Protein AF-A0A3D0I9X1-F1 (afdb_monomer_lite)

Radius of gyration: 16.02 Å; chains: 1; bounding box: 37×42×40 Å

Sequence (166 aa):
MQPKAFETLRIKIDPEQEVQFHSDRYELTVKPELVKLSKDSMLFLDFAFSGSADTATWGVQRVVVSERVHTNNWVQVVRRTEPPASLPDGFQSNWKKLKAPSFPYNGLIESQNGQTRINAAVQPPGSGADARVRYALEVTMEGVQTQATMSRKLELLKHSFTALGE

Secondary structure (DSSP, 8-state):
---THHHH-EEEEETTTEEEEE-SSEEEEE-TTTS---TT-EEE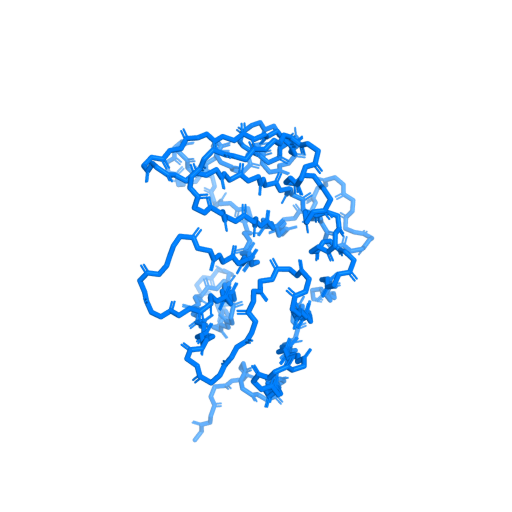EEEEEES-TTT-EEEEEEEEEESSTT-S-EEEEEEEEPPPTTS-HHHHHHHHHHHTT-TTTEEEEEEETTEEEEEEEE--TT--TT-SEEEEEEEEEES---HHHHHHHHHHHHHTEEEPP-

pLDDT: mean 92.94, std 7.28, range [58.0, 98.69]

Structure (mmCIF, N/CA/C/O backbone):
data_AF-A0A3D0I9X1-F1
#
_entry.id   AF-A0A3D0I9X1-F1
#
loop_
_atom_site.group_PDB
_atom_site.id
_atom_site.type_symbol
_atom_site.label_atom_id
_atom_site.label_alt_id
_atom_site.label_comp_id
_atom_site.label_asym_id
_atom_site.label_entity_id
_atom_site.label_seq_id
_atom_site.pdbx_PDB_ins_code
_atom_site.Cartn_x
_atom_site.Cartn_y
_atom_site.Cartn_z
_atom_site.occupancy
_atom_site.B_iso_or_equiv
_atom_site.auth_seq_id
_atom_site.auth_comp_id
_atom_site.auth_asym_id
_atom_site.auth_atom_id
_atom_site.pdbx_PDB_model_num
ATOM 1 N N . MET A 1 1 ? -2.301 -27.414 -13.838 1.00 62.47 1 MET A N 1
ATOM 2 C CA . MET A 1 1 ? -1.138 -26.503 -13.778 1.00 62.47 1 MET A CA 1
ATOM 3 C C . MET A 1 1 ? -1.595 -25.241 -13.062 1.00 62.47 1 MET A C 1
ATOM 5 O O . MET A 1 1 ? -2.609 -24.693 -13.476 1.00 62.47 1 MET A O 1
ATOM 9 N N . GLN A 1 2 ? -0.943 -24.843 -11.970 1.00 78.25 2 GLN A N 1
ATOM 10 C CA . GLN A 1 2 ? -1.283 -23.629 -11.217 1.00 78.25 2 GLN A CA 1
ATOM 11 C C . GLN A 1 2 ? -0.282 -22.517 -11.576 1.00 78.25 2 GLN A C 1
ATOM 13 O O . GLN A 1 2 ? 0.893 -22.828 -11.762 1.00 78.25 2 GLN A O 1
ATOM 18 N N . PRO A 1 3 ? -0.702 -21.244 -11.704 1.00 82.44 3 PRO A N 1
ATOM 19 C CA . PRO A 1 3 ? 0.235 -20.146 -11.924 1.00 82.44 3 PRO A CA 1
ATOM 20 C C . PRO A 1 3 ? 1.275 -20.030 -10.801 1.00 82.44 3 PRO A C 1
ATOM 22 O O . PRO A 1 3 ? 0.912 -20.071 -9.625 1.00 82.44 3 PRO A O 1
ATOM 25 N N . LYS A 1 4 ? 2.541 -19.795 -11.172 1.00 84.88 4 LYS A N 1
ATOM 26 C CA . LYS A 1 4 ? 3.694 -19.697 -10.254 1.00 84.88 4 LYS A CA 1
ATOM 27 C C . LYS A 1 4 ? 3.470 -18.739 -9.075 1.00 84.88 4 LYS A C 1
ATOM 29 O O . LYS A 1 4 ? 3.914 -19.011 -7.969 1.00 84.88 4 LYS A O 1
ATOM 34 N N . ALA A 1 5 ? 2.725 -17.649 -9.281 1.00 86.31 5 ALA A N 1
ATOM 35 C CA . ALA A 1 5 ? 2.399 -16.683 -8.226 1.00 86.31 5 ALA A CA 1
ATOM 36 C C . ALA A 1 5 ? 1.723 -17.302 -6.994 1.00 86.31 5 ALA A C 1
ATOM 38 O O . ALA A 1 5 ? 1.849 -16.776 -5.892 1.00 86.31 5 ALA A O 1
ATOM 39 N N . PHE A 1 6 ? 0.998 -18.408 -7.159 1.00 89.25 6 PHE A N 1
ATOM 40 C CA . PHE A 1 6 ? 0.331 -19.062 -6.040 1.00 89.25 6 PHE A CA 1
ATOM 41 C C . PHE A 1 6 ? 1.239 -20.011 -5.250 1.00 89.25 6 PHE A C 1
ATOM 43 O O . PHE A 1 6 ? 0.864 -20.426 -4.156 1.00 89.25 6 PHE A O 1
ATOM 50 N N . GLU A 1 7 ? 2.429 -20.346 -5.757 1.00 91.25 7 GLU A N 1
ATOM 51 C CA . GLU A 1 7 ? 3.378 -21.207 -5.042 1.00 91.25 7 GLU A CA 1
ATOM 52 C C . GLU A 1 7 ? 3.851 -20.537 -3.746 1.00 91.25 7 GLU A C 1
ATOM 54 O O . GLU A 1 7 ? 3.937 -21.186 -2.698 1.00 91.25 7 GLU A O 1
ATOM 59 N N . THR A 1 8 ? 4.068 -19.219 -3.796 1.00 90.44 8 THR A N 1
ATOM 60 C CA . THR A 1 8 ? 4.523 -18.400 -2.666 1.00 90.44 8 THR A CA 1
ATOM 61 C C . THR A 1 8 ? 3.400 -17.631 -1.980 1.00 90.44 8 THR A C 1
ATOM 63 O O . THR A 1 8 ? 3.571 -17.248 -0.831 1.00 90.44 8 THR A O 1
ATOM 66 N N . LEU A 1 9 ? 2.234 -17.443 -2.610 1.00 94.94 9 LEU A N 1
ATOM 67 C CA . LEU A 1 9 ? 1.134 -16.695 -1.996 1.00 94.94 9 LEU A CA 1
ATOM 68 C C . LEU A 1 9 ? 0.659 -17.365 -0.696 1.00 94.94 9 LEU A C 1
ATOM 70 O O . LEU A 1 9 ? 0.186 -18.506 -0.705 1.00 94.94 9 LEU A O 1
ATOM 74 N N . ARG A 1 10 ? 0.750 -16.648 0.425 1.00 96.88 10 ARG A N 1
ATOM 75 C CA . ARG A 1 10 ? 0.176 -17.048 1.716 1.00 96.88 10 ARG A CA 1
ATOM 76 C C . ARG A 1 10 ? -0.681 -15.915 2.255 1.00 96.88 10 ARG A C 1
ATOM 78 O O . ARG A 1 10 ? -0.289 -14.752 2.206 1.00 96.88 10 ARG A O 1
ATOM 85 N N . ILE A 1 11 ? -1.859 -16.273 2.754 1.00 97.31 11 ILE A N 1
ATOM 86 C CA . ILE A 1 11 ? -2.820 -15.336 3.328 1.00 97.31 11 ILE A CA 1
ATOM 87 C C . ILE A 1 11 ? -3.313 -15.936 4.640 1.00 97.31 11 ILE A C 1
ATOM 89 O O . ILE A 1 11 ? -3.772 -17.079 4.659 1.00 97.31 11 ILE A O 1
ATOM 93 N N . LYS A 1 12 ? -3.235 -15.163 5.721 1.00 97.06 12 LYS A N 1
ATOM 94 C CA . LYS A 1 12 ? -3.851 -15.488 7.009 1.00 97.06 12 LYS A CA 1
ATOM 95 C C . LYS A 1 12 ? -4.813 -14.366 7.366 1.00 97.06 12 LYS A C 1
ATOM 97 O O . LYS A 1 12 ? -4.444 -13.198 7.296 1.00 97.06 12 LYS A O 1
ATOM 102 N N . ILE A 1 13 ? -6.036 -14.727 7.732 1.00 94.94 13 ILE A N 1
ATOM 103 C CA . ILE A 1 13 ? -7.068 -13.775 8.136 1.00 94.94 13 ILE A CA 1
ATOM 104 C C . ILE A 1 13 ? -7.561 -14.202 9.512 1.00 94.94 13 ILE A C 1
ATOM 106 O O . ILE A 1 13 ? -8.195 -15.245 9.649 1.00 94.94 13 ILE A O 1
ATOM 110 N N . ASP A 1 14 ? -7.256 -13.385 10.511 1.00 94.81 14 ASP A N 1
ATOM 111 C CA . ASP A 1 14 ? -7.981 -13.322 11.769 1.00 94.81 14 ASP A CA 1
ATOM 112 C C . ASP A 1 14 ? -8.833 -12.043 11.718 1.00 94.81 14 ASP A C 1
ATOM 114 O O . ASP A 1 14 ? -8.281 -10.943 11.831 1.00 94.81 14 ASP A O 1
ATOM 118 N N . PRO A 1 15 ? -10.157 -12.157 11.495 1.00 85.44 15 PRO A N 1
ATOM 119 C CA . PRO A 1 15 ? -11.023 -11.011 11.232 1.00 85.44 15 PRO A CA 1
ATOM 120 C C . PRO A 1 15 ? -11.029 -9.937 12.320 1.00 85.44 15 PRO A C 1
ATOM 122 O O . PRO A 1 15 ? -11.503 -8.840 12.056 1.00 85.44 15 PRO A O 1
ATOM 125 N N . GLU A 1 16 ? -10.542 -10.222 13.526 1.00 90.81 16 GLU A N 1
ATOM 126 C CA . GLU A 1 16 ? -10.523 -9.256 14.628 1.00 90.81 16 GLU A CA 1
ATOM 127 C C . GLU A 1 16 ? -9.101 -8.897 15.082 1.00 90.81 16 GLU A C 1
ATOM 129 O O . GLU A 1 16 ? -8.927 -7.887 15.766 1.00 90.81 16 GLU A O 1
ATOM 134 N N . GLN A 1 17 ? -8.077 -9.662 14.678 1.00 95.19 17 GLN A N 1
ATOM 135 C CA . GLN A 1 17 ? -6.697 -9.458 15.137 1.00 95.19 17 GLN A CA 1
ATOM 136 C C . GLN A 1 17 ? -5.718 -9.028 14.045 1.00 95.19 17 GLN A C 1
ATOM 138 O O . GLN A 1 17 ? -4.908 -8.132 14.285 1.00 95.19 17 GLN A O 1
ATOM 143 N N . GLU A 1 18 ? -5.731 -9.665 12.871 1.00 97.12 18 GLU A N 1
ATOM 144 C CA . GLU A 1 18 ? -4.742 -9.390 11.825 1.00 97.12 18 GLU A CA 1
ATOM 145 C C . GLU A 1 18 ? -5.095 -9.988 10.455 1.00 97.12 18 GLU A C 1
ATOM 147 O O . GLU A 1 18 ? -5.643 -11.082 10.336 1.00 97.12 18 GLU A O 1
ATOM 152 N N . VAL A 1 19 ? -4.665 -9.304 9.396 1.00 97.94 19 VAL A N 1
ATOM 153 C CA . VAL A 1 19 ? -4.567 -9.847 8.036 1.00 97.94 19 VAL A CA 1
ATOM 154 C C . VAL A 1 19 ? -3.094 -9.894 7.652 1.00 97.94 19 VAL A C 1
ATOM 156 O O . VAL A 1 19 ? -2.435 -8.859 7.618 1.00 97.94 19 VAL A O 1
ATOM 159 N N . GLN A 1 20 ? -2.574 -11.078 7.345 1.00 98.19 20 GLN A N 1
ATOM 160 C CA . GLN A 1 20 ? -1.205 -11.263 6.867 1.00 98.19 20 GLN A CA 1
ATOM 161 C C . GLN A 1 20 ? -1.222 -11.702 5.406 1.00 98.19 20 GLN A C 1
ATOM 163 O O . GLN A 1 20 ? -1.958 -12.613 5.024 1.00 98.19 20 GLN A O 1
ATOM 168 N N . PHE A 1 21 ? -0.381 -11.064 4.605 1.00 98.19 21 PHE A N 1
ATOM 169 C CA . PHE A 1 21 ? -0.142 -11.360 3.204 1.00 98.19 21 PHE A CA 1
ATOM 170 C C . PHE A 1 21 ? 1.355 -11.575 2.991 1.00 98.19 21 PHE A C 1
ATOM 172 O O . PHE A 1 21 ? 2.171 -10.758 3.418 1.00 98.19 21 PHE A O 1
ATOM 179 N N . HIS A 1 22 ? 1.702 -12.639 2.277 1.00 97.50 22 HIS A N 1
ATOM 180 C CA . HIS A 1 22 ? 3.059 -12.918 1.827 1.00 97.50 22 HIS A CA 1
ATOM 181 C C . HIS A 1 22 ? 3.030 -13.369 0.364 1.00 97.50 22 HIS A C 1
ATOM 183 O O . HIS A 1 22 ? 2.155 -14.133 -0.051 1.00 97.50 22 HIS A O 1
ATOM 189 N N . SER A 1 23 ? 4.000 -12.888 -0.408 1.00 94.44 23 SER A N 1
ATOM 190 C CA . SER A 1 23 ? 4.259 -13.258 -1.800 1.00 94.44 23 SER A CA 1
ATOM 191 C C . SER A 1 23 ? 5.762 -13.413 -2.019 1.00 94.44 23 SER A C 1
ATOM 193 O O . SER A 1 23 ? 6.548 -13.179 -1.112 1.00 94.44 23 SER A O 1
ATOM 195 N N . ASP A 1 24 ? 6.176 -13.729 -3.243 1.00 90.88 24 ASP A N 1
ATOM 196 C CA . ASP A 1 24 ? 7.587 -13.702 -3.646 1.00 90.88 24 ASP A CA 1
ATOM 197 C C . ASP A 1 24 ? 8.210 -12.292 -3.611 1.00 90.88 24 ASP A C 1
ATOM 199 O O . ASP A 1 24 ? 9.427 -12.166 -3.550 1.00 90.88 24 ASP A O 1
ATOM 203 N N . ARG A 1 25 ? 7.392 -11.231 -3.648 1.00 91.88 25 ARG A N 1
ATOM 204 C CA . ARG A 1 25 ? 7.844 -9.841 -3.852 1.00 91.88 25 ARG A CA 1
ATOM 205 C C . ARG A 1 25 ? 7.756 -8.964 -2.613 1.00 91.88 25 ARG A C 1
ATOM 207 O O . ARG A 1 25 ? 8.511 -8.004 -2.489 1.00 91.88 25 ARG A O 1
ATOM 214 N N . TYR A 1 26 ? 6.780 -9.205 -1.749 1.00 95.75 26 TYR A N 1
ATOM 215 C CA . TYR A 1 26 ? 6.569 -8.417 -0.537 1.00 95.75 26 TYR A CA 1
ATOM 216 C C . TYR A 1 26 ? 5.642 -9.114 0.453 1.00 95.75 26 TYR A C 1
ATOM 218 O O . TYR A 1 26 ? 4.850 -9.992 0.093 1.00 95.75 26 TYR A O 1
ATOM 226 N N . GLU A 1 27 ? 5.719 -8.636 1.688 1.00 97.44 27 GLU A N 1
ATOM 227 C CA . GLU A 1 27 ? 4.873 -9.002 2.811 1.00 97.44 27 GLU A CA 1
ATOM 228 C C . GLU A 1 27 ? 4.130 -7.776 3.338 1.00 97.44 27 GLU A C 1
ATOM 230 O O . GLU A 1 27 ? 4.630 -6.646 3.291 1.00 97.44 27 GLU A O 1
ATOM 235 N N . LEU A 1 28 ? 2.929 -8.009 3.858 1.00 98.50 28 LEU A N 1
ATOM 236 C CA . LEU A 1 28 ? 2.124 -7.004 4.534 1.00 98.50 28 LEU A CA 1
ATOM 237 C C . LEU A 1 28 ? 1.379 -7.649 5.699 1.00 98.50 28 LEU A C 1
ATOM 239 O O . LEU A 1 28 ? 0.671 -8.635 5.518 1.00 98.50 28 LEU A O 1
ATOM 243 N N . THR A 1 29 ? 1.483 -7.047 6.877 1.00 98.44 29 THR A N 1
ATOM 244 C CA . THR A 1 29 ? 0.611 -7.343 8.016 1.00 98.44 29 THR A CA 1
ATOM 245 C C . THR A 1 29 ? -0.282 -6.138 8.283 1.00 98.44 29 THR A C 1
ATOM 247 O O . THR A 1 29 ? 0.193 -5.015 8.385 1.00 98.44 29 THR A O 1
ATOM 250 N N . VAL A 1 30 ? -1.589 -6.336 8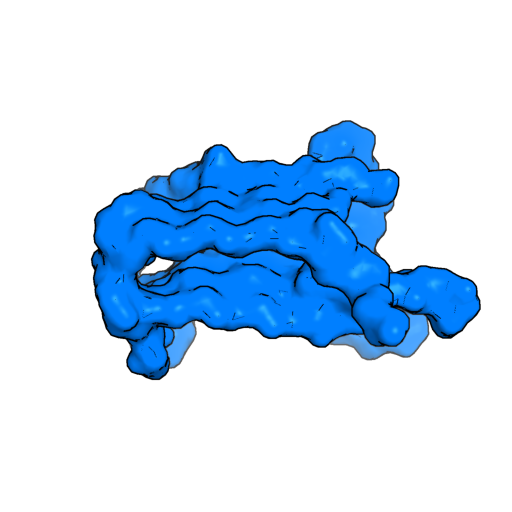.398 1.00 98.19 30 VAL A N 1
ATOM 251 C CA . VAL A 1 30 ? -2.541 -5.282 8.759 1.00 98.19 30 VAL A CA 1
ATOM 252 C C . VAL A 1 30 ? -3.183 -5.656 10.079 1.00 98.19 30 VAL A C 1
ATOM 254 O O . VAL A 1 30 ? -3.741 -6.740 10.207 1.00 98.19 30 VAL A O 1
ATOM 257 N N . LYS A 1 31 ? -3.104 -4.750 11.050 1.00 97.44 31 LYS A N 1
ATOM 258 C CA . LYS A 1 31 ? -3.727 -4.876 12.372 1.00 97.44 31 LYS A CA 1
ATOM 259 C C . LYS A 1 31 ? -4.792 -3.786 12.577 1.00 97.44 31 LYS A C 1
ATOM 261 O O . LYS A 1 31 ? -4.772 -2.798 11.830 1.00 97.44 31 LYS A O 1
ATOM 266 N N . PRO A 1 32 ? -5.698 -3.921 13.567 1.00 96.75 32 PRO A N 1
ATOM 267 C CA . PRO A 1 32 ? -6.795 -2.981 13.811 1.00 96.75 32 PRO A CA 1
ATOM 268 C C . PRO A 1 32 ? -6.390 -1.505 13.957 1.00 96.75 32 PRO A C 1
ATOM 270 O O . PRO A 1 32 ? -7.196 -0.609 13.709 1.00 96.75 32 PRO A O 1
ATOM 273 N N . GLU A 1 33 ? -5.141 -1.215 14.329 1.00 95.44 33 GLU A N 1
ATOM 274 C CA . GLU A 1 33 ? -4.622 0.151 14.439 1.00 95.44 33 GLU A CA 1
ATOM 275 C C . GLU A 1 33 ? -4.485 0.847 13.074 1.00 95.44 33 GLU A C 1
ATOM 277 O O . GLU A 1 33 ? -4.566 2.080 12.991 1.00 95.44 33 GLU A O 1
ATOM 282 N N . LEU A 1 34 ? -4.297 0.082 11.993 1.00 96.19 34 LEU A N 1
ATOM 283 C CA . LEU A 1 34 ? -4.240 0.595 10.624 1.00 96.19 34 LEU A CA 1
ATOM 284 C C . LEU A 1 34 ? -5.637 0.819 10.060 1.00 96.19 34 LEU A C 1
ATOM 286 O O . LEU A 1 34 ? -5.960 1.935 9.645 1.00 96.19 34 LEU A O 1
ATOM 290 N N . VAL A 1 35 ? -6.470 -0.214 10.116 1.00 95.06 35 VAL A N 1
ATOM 291 C CA . VAL A 1 35 ? -7.857 -0.196 9.658 1.00 95.06 35 VAL A CA 1
ATOM 292 C C . VAL A 1 35 ? -8.671 -1.081 10.592 1.00 95.06 35 VAL A C 1
ATOM 294 O O . VAL A 1 35 ? -8.173 -2.130 10.995 1.00 95.06 35 VAL A O 1
ATOM 297 N N . LYS A 1 36 ? -9.896 -0.689 10.961 1.00 95.62 36 LYS A N 1
ATOM 298 C CA . LYS A 1 36 ? -10.716 -1.518 11.849 1.00 95.62 36 LYS A CA 1
ATOM 299 C C . LYS A 1 36 ? -11.033 -2.849 11.165 1.00 95.62 36 LYS A C 1
ATOM 301 O O . LYS A 1 36 ? -11.748 -2.873 10.165 1.00 95.62 36 LYS A O 1
ATOM 306 N N . LEU A 1 37 ? -10.529 -3.940 11.732 1.00 96.38 37 LEU A N 1
ATOM 307 C CA . LEU A 1 37 ? -10.819 -5.288 11.259 1.00 96.38 37 LEU A CA 1
ATOM 308 C C . LEU A 1 37 ? -12.103 -5.812 11.907 1.00 96.38 37 LEU A C 1
ATOM 310 O O . LEU A 1 37 ? -12.380 -5.566 13.083 1.00 96.38 37 LEU A O 1
ATOM 314 N N . SER A 1 38 ? -12.912 -6.486 11.101 1.00 95.44 38 SER A N 1
ATOM 315 C CA . SER A 1 38 ? -14.066 -7.260 11.537 1.00 95.44 38 SER A CA 1
ATOM 316 C C . SER A 1 38 ? -14.363 -8.366 10.524 1.00 95.44 38 SER A C 1
ATOM 318 O O . SER A 1 38 ? -13.785 -8.419 9.439 1.00 95.44 38 SER A O 1
ATOM 320 N N . LYS A 1 39 ? -15.354 -9.203 10.829 1.00 95.06 39 LYS A N 1
ATOM 321 C CA . LYS A 1 39 ? -15.940 -10.170 9.885 1.00 95.06 39 LYS A CA 1
ATOM 322 C C . LYS A 1 39 ? -16.486 -9.562 8.582 1.00 95.06 39 LYS A C 1
ATOM 324 O O . LYS A 1 39 ? -16.661 -10.301 7.622 1.00 95.06 39 LYS A O 1
ATOM 329 N N . ASP A 1 40 ? -16.729 -8.251 8.546 1.00 94.44 40 ASP A N 1
ATOM 330 C CA . ASP A 1 40 ? -17.200 -7.550 7.346 1.00 94.44 40 ASP A CA 1
ATOM 331 C C . ASP A 1 40 ? -16.046 -6.974 6.505 1.00 94.44 40 ASP A C 1
ATOM 333 O O . ASP A 1 40 ? -16.279 -6.461 5.409 1.00 94.44 40 ASP A O 1
ATOM 337 N N . SER A 1 41 ? -14.808 -7.033 7.007 1.00 96.06 41 SER A N 1
ATOM 338 C CA . SER A 1 41 ? -13.628 -6.490 6.336 1.00 96.06 41 SER A CA 1
ATOM 339 C C . SER A 1 41 ? -13.244 -7.282 5.094 1.00 96.06 41 SER A C 1
ATOM 341 O O . SER A 1 41 ? -13.459 -8.489 5.001 1.00 96.06 41 SER A O 1
ATOM 343 N N . MET A 1 42 ? -12.644 -6.585 4.130 1.00 95.62 42 MET A N 1
ATOM 344 C CA . MET A 1 42 ? -12.340 -7.138 2.814 1.00 95.62 42 MET A CA 1
ATOM 345 C C . MET A 1 42 ? -10.845 -7.079 2.523 1.00 95.62 42 MET A C 1
ATOM 347 O O . MET A 1 42 ? -10.186 -6.075 2.795 1.00 95.62 42 MET A O 1
ATOM 351 N N . LEU A 1 43 ? -10.340 -8.143 1.900 1.00 96.56 43 LEU A N 1
ATOM 352 C CA . LEU A 1 43 ? -9.023 -8.205 1.278 1.00 96.56 43 LEU A CA 1
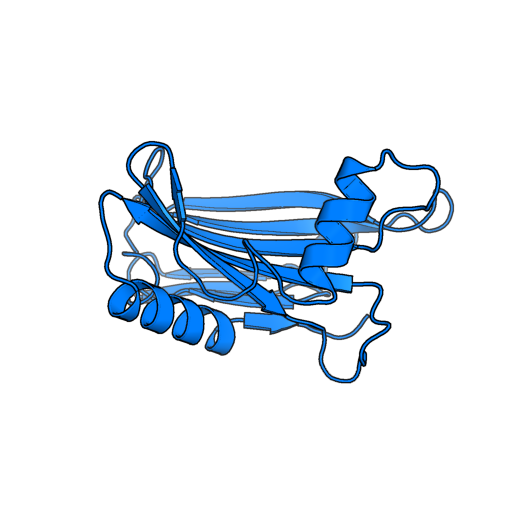ATOM 353 C C . LEU A 1 43 ? -9.205 -8.248 -0.241 1.00 96.56 43 LEU A C 1
ATOM 355 O O . LEU A 1 43 ? -9.842 -9.164 -0.761 1.00 96.56 43 LEU A O 1
ATOM 359 N N . PHE A 1 44 ? -8.612 -7.292 -0.950 1.00 96.69 44 PHE A N 1
ATOM 360 C CA . PHE A 1 44 ? -8.556 -7.292 -2.410 1.00 96.69 44 PHE A CA 1
ATOM 361 C C . PHE A 1 44 ? -7.128 -7.549 -2.874 1.00 96.69 44 PHE A C 1
ATOM 363 O O . PHE A 1 44 ? -6.185 -6.924 -2.381 1.00 96.69 44 PHE A O 1
ATOM 370 N N . LEU A 1 45 ? -6.989 -8.453 -3.843 1.00 96.88 45 LEU A N 1
ATOM 371 C CA . LEU A 1 45 ? -5.732 -8.765 -4.508 1.00 96.88 45 LEU A CA 1
ATOM 372 C C . LEU A 1 45 ? -5.887 -8.496 -5.999 1.00 96.88 45 LEU A C 1
ATOM 374 O O . LEU A 1 45 ? -6.624 -9.214 -6.676 1.00 96.88 45 LEU A O 1
ATOM 378 N N . ASP A 1 46 ? -5.148 -7.520 -6.517 1.00 96.50 46 ASP A N 1
ATOM 379 C CA . ASP A 1 46 ? -5.089 -7.306 -7.960 1.00 96.50 46 ASP A CA 1
ATOM 380 C C . ASP A 1 46 ? -3.816 -7.916 -8.515 1.00 96.50 46 ASP A C 1
ATOM 382 O O . ASP A 1 46 ? -2.707 -7.647 -8.040 1.00 96.50 46 ASP A O 1
ATOM 386 N N . PHE A 1 47 ? -3.983 -8.712 -9.562 1.00 94.19 47 PHE A N 1
ATOM 387 C CA . PHE A 1 47 ? -2.892 -9.345 -10.276 1.00 94.19 47 PHE A CA 1
ATOM 388 C C . PHE A 1 47 ? -2.615 -8.602 -11.577 1.00 94.19 47 PHE A C 1
ATOM 390 O O . PHE A 1 47 ? -3.536 -8.191 -12.281 1.00 94.19 47 PHE A O 1
ATOM 397 N N . ALA A 1 48 ? -1.339 -8.476 -11.924 1.00 91.25 48 ALA A N 1
ATOM 398 C CA . ALA A 1 48 ? -0.922 -7.897 -13.192 1.00 91.25 48 ALA A CA 1
ATOM 399 C C . ALA A 1 48 ? 0.314 -8.608 -13.740 1.00 91.25 48 ALA A C 1
ATOM 401 O O . ALA A 1 48 ? 1.052 -9.277 -13.011 1.00 91.25 48 ALA A O 1
ATOM 402 N N . PHE A 1 49 ? 0.542 -8.427 -15.038 1.00 88.25 49 PHE A N 1
ATOM 403 C CA . PHE A 1 49 ? 1.788 -8.818 -15.681 1.00 88.25 49 PHE A CA 1
ATOM 404 C C . PHE A 1 49 ? 2.865 -7.753 -15.449 1.00 88.25 49 PHE A C 1
ATOM 406 O O . PHE A 1 49 ? 2.607 -6.553 -15.547 1.00 88.25 49 PHE A O 1
ATOM 413 N N . SER A 1 50 ? 4.082 -8.203 -15.161 1.00 81.50 50 SER A N 1
ATOM 414 C CA . SER A 1 50 ? 5.278 -7.371 -15.017 1.00 81.50 50 SER A CA 1
ATOM 415 C C . SER A 1 50 ? 6.441 -7.962 -15.810 1.00 81.50 50 SER A C 1
ATOM 417 O O . SER A 1 50 ? 6.614 -9.176 -15.795 1.00 81.50 50 SER A O 1
ATOM 419 N N . GLY A 1 51 ? 7.254 -7.122 -16.452 1.00 75.31 51 GLY A N 1
ATOM 420 C CA . GLY A 1 51 ? 8.380 -7.548 -17.299 1.00 75.31 51 GLY A CA 1
ATOM 421 C C . GLY A 1 51 ? 8.177 -7.185 -18.773 1.00 75.31 51 GLY A C 1
ATOM 422 O O . GLY A 1 51 ? 7.259 -6.434 -19.108 1.00 75.31 51 GLY A O 1
ATOM 423 N N . SER A 1 52 ? 9.049 -7.688 -19.649 1.00 67.00 52 SER A N 1
ATOM 424 C CA . SER A 1 52 ? 8.885 -7.590 -21.109 1.00 67.00 52 SER A CA 1
ATOM 425 C C . SER A 1 52 ? 8.029 -8.745 -21.644 1.00 67.00 52 SER A C 1
ATOM 427 O O . SER A 1 52 ? 7.748 -9.686 -20.908 1.00 67.00 52 SER A O 1
ATOM 429 N N . ALA A 1 53 ? 7.631 -8.702 -22.922 1.00 65.38 53 ALA A N 1
ATOM 430 C CA . ALA A 1 53 ? 6.813 -9.756 -23.539 1.00 65.38 53 ALA A CA 1
ATOM 431 C C . ALA A 1 53 ? 7.411 -11.167 -23.354 1.00 65.38 53 ALA A C 1
ATOM 433 O O . ALA A 1 53 ? 6.676 -12.108 -23.069 1.00 65.38 53 ALA A O 1
ATOM 434 N N . ASP A 1 54 ? 8.740 -11.281 -23.406 1.00 69.81 54 ASP A N 1
ATOM 435 C CA . ASP A 1 54 ? 9.457 -12.559 -23.304 1.00 69.81 54 ASP A CA 1
ATOM 436 C C . ASP A 1 54 ? 9.759 -12.984 -21.854 1.00 69.81 54 ASP A C 1
ATOM 438 O O . ASP A 1 54 ? 10.215 -14.098 -21.609 1.00 69.81 54 ASP A O 1
ATOM 442 N N . THR A 1 55 ? 9.527 -12.100 -20.876 1.00 76.81 55 THR A N 1
ATOM 443 C CA . THR A 1 55 ? 9.844 -12.318 -19.448 1.00 76.81 55 THR A CA 1
ATOM 444 C C . THR A 1 55 ? 8.668 -11.997 -18.520 1.00 76.81 55 THR A C 1
ATOM 446 O O . THR A 1 55 ? 8.844 -11.811 -17.314 1.00 76.81 55 THR A O 1
ATOM 449 N N . ALA A 1 56 ? 7.454 -11.913 -19.073 1.00 81.00 56 ALA A N 1
ATOM 450 C CA . ALA A 1 56 ? 6.275 -11.477 -18.342 1.00 81.00 56 ALA A CA 1
ATOM 451 C C . ALA A 1 56 ? 5.946 -12.442 -17.195 1.00 81.00 56 ALA A C 1
ATOM 453 O O . ALA A 1 56 ? 5.640 -13.617 -17.391 1.00 81.00 56 ALA A O 1
ATOM 454 N N . THR A 1 57 ? 5.956 -11.914 -15.978 1.00 84.50 57 THR A N 1
ATOM 455 C CA . THR A 1 57 ? 5.533 -12.616 -14.768 1.00 84.50 57 THR A CA 1
ATOM 456 C C . THR A 1 57 ? 4.172 -12.095 -14.338 1.00 84.50 57 THR A C 1
ATOM 458 O O . THR A 1 57 ? 3.979 -10.889 -14.182 1.00 84.50 57 THR A O 1
ATOM 461 N N . TRP A 1 58 ? 3.215 -12.998 -14.144 1.00 89.44 58 TRP A N 1
ATOM 462 C CA . TRP A 1 58 ? 1.919 -12.677 -13.554 1.00 89.44 58 TRP A CA 1
ATOM 463 C C . TRP A 1 58 ? 2.008 -12.841 -12.042 1.00 89.44 58 TRP A C 1
ATOM 465 O O . TRP A 1 58 ? 2.487 -13.871 -11.576 1.00 89.44 58 TRP A O 1
ATOM 475 N N . GLY A 1 59 ? 1.572 -11.846 -11.277 1.00 91.88 59 GLY A N 1
ATOM 476 C CA . GLY A 1 59 ? 1.609 -11.902 -9.818 1.00 91.88 59 GLY A CA 1
ATOM 477 C C . GLY A 1 59 ? 0.856 -10.745 -9.181 1.00 91.88 59 GLY A C 1
ATOM 478 O O . GLY A 1 59 ? 0.344 -9.868 -9.880 1.00 91.88 59 GLY A O 1
ATOM 479 N N . VAL A 1 60 ? 0.798 -10.735 -7.849 1.00 94.50 60 VAL A N 1
ATOM 480 C CA . VAL A 1 60 ? 0.085 -9.693 -7.103 1.00 94.50 60 VAL A CA 1
ATOM 481 C C . VAL A 1 60 ? 0.786 -8.348 -7.306 1.00 94.50 60 VAL A C 1
ATOM 483 O O . VAL A 1 60 ? 1.968 -8.177 -6.997 1.00 94.50 60 VAL A O 1
ATOM 486 N N . GLN A 1 61 ? 0.049 -7.384 -7.847 1.00 94.94 61 GLN A N 1
ATOM 487 C CA . GLN A 1 61 ? 0.480 -6.000 -8.013 1.00 94.94 61 GLN A CA 1
ATOM 488 C C . GLN A 1 61 ? -0.005 -5.129 -6.859 1.00 94.94 61 GLN A C 1
ATOM 490 O O . GLN A 1 61 ? 0.700 -4.197 -6.469 1.00 94.94 61 GLN A O 1
ATOM 495 N N . ARG A 1 62 ? -1.197 -5.412 -6.330 1.00 97.69 62 ARG A N 1
ATOM 496 C CA . ARG A 1 62 ? -1.824 -4.591 -5.303 1.00 97.69 62 ARG A CA 1
ATOM 497 C C . ARG A 1 62 ? -2.524 -5.438 -4.255 1.00 97.69 62 ARG A C 1
ATOM 499 O O . ARG A 1 62 ? -3.251 -6.363 -4.605 1.00 97.69 62 ARG A O 1
ATOM 506 N N . VAL A 1 63 ? -2.328 -5.063 -2.996 1.00 98.31 63 VAL A N 1
ATOM 507 C CA . VAL A 1 63 ? -3.084 -5.558 -1.842 1.00 98.31 63 VAL A CA 1
ATOM 508 C C . VAL A 1 63 ? -3.841 -4.382 -1.244 1.00 98.31 63 VAL A C 1
ATOM 510 O O . VAL A 1 63 ? -3.230 -3.346 -0.985 1.00 98.31 63 VAL A O 1
ATOM 513 N N . VAL A 1 64 ? -5.143 -4.545 -1.014 1.00 98.12 64 VAL A N 1
ATOM 514 C CA . VAL A 1 64 ? -5.985 -3.581 -0.290 1.00 98.12 64 VAL A CA 1
ATOM 515 C C . VAL A 1 64 ? -6.665 -4.295 0.869 1.00 98.12 64 VAL A C 1
ATOM 517 O O . VAL A 1 64 ? -7.239 -5.363 0.667 1.00 98.12 64 VAL A O 1
ATOM 520 N N . VAL A 1 65 ? -6.650 -3.691 2.056 1.00 98.00 65 VAL A N 1
ATOM 521 C CA . VAL A 1 65 ? -7.460 -4.134 3.200 1.00 98.00 65 VAL A CA 1
ATOM 522 C C . VAL A 1 65 ? -8.408 -3.005 3.588 1.00 98.00 65 VAL A C 1
ATOM 524 O O . VAL A 1 65 ? -7.950 -1.896 3.873 1.00 98.00 65 VAL A O 1
ATOM 527 N N . SER A 1 66 ? -9.717 -3.269 3.583 1.00 97.19 66 SER A N 1
ATOM 528 C CA . SER A 1 66 ? -10.761 -2.288 3.910 1.00 97.19 66 SER A CA 1
ATOM 529 C C . SER A 1 66 ? -11.656 -2.752 5.056 1.00 97.19 66 SER A C 1
ATOM 531 O O . SER A 1 66 ? -11.884 -3.947 5.234 1.00 97.19 66 SER A O 1
ATOM 533 N N . GLU A 1 67 ? -12.207 -1.802 5.818 1.00 96.31 67 GLU A N 1
ATOM 534 C CA . GLU A 1 67 ? -13.050 -2.124 6.985 1.00 96.31 67 GLU A CA 1
ATOM 535 C C . GLU A 1 67 ? -14.342 -2.865 6.620 1.00 96.31 67 GLU A C 1
ATOM 537 O O . GLU A 1 67 ? -14.803 -3.693 7.401 1.00 96.31 67 GLU A O 1
ATOM 542 N N . ARG A 1 68 ? -14.924 -2.560 5.452 1.00 93.19 68 ARG A N 1
ATOM 543 C CA . ARG A 1 68 ? -16.085 -3.234 4.838 1.00 93.19 68 ARG A CA 1
ATOM 544 C C . ARG A 1 68 ? -16.128 -2.949 3.336 1.00 93.19 68 ARG A C 1
ATOM 546 O O . ARG A 1 68 ? -15.324 -2.164 2.816 1.00 93.19 68 ARG A O 1
ATOM 553 N N . VAL A 1 69 ? -17.064 -3.576 2.629 1.00 83.12 69 VAL A N 1
ATOM 554 C CA . VAL A 1 69 ? -17.371 -3.235 1.232 1.00 83.12 69 VAL A CA 1
ATOM 555 C C . VAL A 1 69 ? -17.876 -1.780 1.175 1.00 83.12 69 VAL A C 1
ATOM 557 O O . VAL A 1 69 ? -18.683 -1.367 2.006 1.00 83.12 69 VAL A O 1
ATOM 560 N N . HIS A 1 70 ? -17.386 -0.996 0.209 1.00 82.19 70 HIS A N 1
ATOM 561 C CA . HIS A 1 70 ? -17.757 0.414 -0.021 1.00 82.19 70 HIS A CA 1
ATOM 562 C C . HIS A 1 70 ? -17.364 1.429 1.076 1.00 82.19 70 HIS A C 1
ATOM 564 O O . HIS A 1 70 ? -17.985 2.487 1.163 1.00 82.19 70 HIS A O 1
ATOM 570 N N . THR A 1 71 ? -16.339 1.169 1.900 1.00 86.19 71 THR A N 1
ATOM 571 C CA . THR A 1 71 ? -15.785 2.228 2.771 1.00 86.19 71 THR A CA 1
ATOM 572 C C . THR A 1 71 ? -14.747 3.091 2.087 1.00 86.19 71 THR A C 1
ATOM 574 O O . THR A 1 71 ? -14.040 2.663 1.177 1.00 86.19 71 THR A O 1
ATOM 577 N N . ASN A 1 72 ? -14.563 4.269 2.677 1.00 89.38 72 ASN A N 1
ATOM 578 C CA . ASN A 1 72 ? -13.406 5.126 2.463 1.00 89.38 72 ASN A CA 1
ATOM 579 C C . ASN A 1 72 ? -12.320 4.911 3.539 1.00 89.38 72 ASN A C 1
ATOM 581 O O . ASN A 1 72 ? -11.491 5.784 3.753 1.00 89.38 72 ASN A O 1
ATOM 585 N N . ASN A 1 73 ? -12.332 3.769 4.238 1.00 96.62 73 ASN A N 1
ATOM 586 C CA . ASN A 1 73 ? -11.340 3.411 5.256 1.00 96.62 73 ASN A CA 1
ATOM 587 C C . ASN A 1 73 ? -10.603 2.155 4.804 1.00 96.62 73 ASN A C 1
ATOM 589 O O . ASN A 1 73 ? -11.147 1.046 4.886 1.00 96.62 73 ASN A O 1
ATOM 593 N N . TRP A 1 74 ? -9.389 2.338 4.299 1.00 97.62 74 TRP A N 1
ATOM 594 C CA . TRP A 1 74 ? -8.573 1.249 3.783 1.00 97.62 74 TRP A CA 1
ATOM 595 C C . TRP A 1 74 ? -7.093 1.608 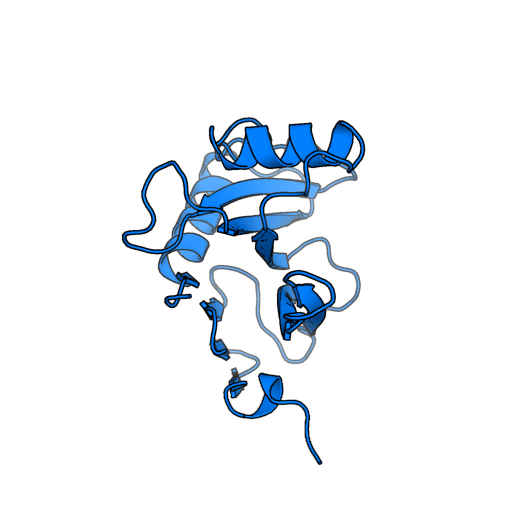3.767 1.00 97.62 74 TRP A C 1
ATOM 597 O O . TRP A 1 74 ? -6.697 2.774 3.790 1.00 97.62 74 TRP A O 1
ATOM 607 N N . VAL A 1 75 ? -6.273 0.568 3.699 1.00 98.44 75 VAL A N 1
ATOM 608 C CA . VAL A 1 75 ? -4.847 0.676 3.402 1.00 98.44 75 VAL A CA 1
ATOM 609 C C . VAL A 1 75 ? -4.541 -0.113 2.143 1.00 98.44 75 VAL A C 1
ATOM 611 O O . VAL A 1 75 ? -5.181 -1.135 1.884 1.00 98.44 75 VAL A O 1
ATOM 614 N N . GLN A 1 76 ? -3.570 0.343 1.356 1.00 98.25 76 GLN A N 1
ATOM 615 C CA . GLN A 1 76 ? -3.080 -0.438 0.226 1.00 98.25 76 GLN A CA 1
ATOM 616 C C . GLN A 1 76 ? -1.568 -0.359 0.068 1.00 98.25 76 GLN A C 1
ATOM 618 O O . GLN A 1 76 ? -0.918 0.617 0.447 1.00 98.25 76 GLN A O 1
ATOM 623 N N . VAL A 1 77 ? -1.041 -1.392 -0.578 1.00 98.50 77 VAL A N 1
ATOM 624 C CA . VAL A 1 77 ? 0.317 -1.447 -1.105 1.00 98.50 77 VAL A CA 1
ATOM 625 C C . VAL A 1 77 ? 0.216 -1.725 -2.595 1.00 98.50 77 VAL A C 1
ATOM 627 O O . VAL A 1 77 ? -0.420 -2.696 -3.001 1.00 98.50 77 VAL A O 1
ATOM 630 N N . VAL A 1 78 ? 0.849 -0.886 -3.415 1.00 97.50 78 VAL A N 1
ATOM 631 C CA . VAL A 1 78 ? 0.893 -1.057 -4.871 1.00 97.50 78 VAL A CA 1
ATOM 632 C C . VAL A 1 78 ? 2.333 -1.158 -5.344 1.00 97.50 78 VAL A C 1
ATOM 634 O O . VAL A 1 78 ? 3.104 -0.210 -5.206 1.00 97.50 78 VAL A O 1
ATOM 637 N N . ARG A 1 79 ? 2.688 -2.273 -5.980 1.00 95.25 79 ARG A N 1
ATOM 638 C CA . ARG A 1 79 ? 3.958 -2.422 -6.692 1.00 95.25 79 ARG A CA 1
ATOM 639 C C . ARG A 1 79 ? 3.904 -1.655 -8.013 1.00 95.25 79 ARG A C 1
ATOM 641 O O . ARG A 1 79 ? 3.043 -1.893 -8.863 1.00 95.25 79 ARG A O 1
ATOM 648 N N . ARG A 1 80 ? 4.857 -0.751 -8.212 1.00 93.69 80 ARG A N 1
ATOM 649 C CA . ARG A 1 80 ? 5.040 0.039 -9.431 1.00 93.69 80 ARG A CA 1
ATOM 650 C C . ARG A 1 80 ? 6.391 -0.298 -10.044 1.00 93.69 80 ARG A C 1
ATOM 652 O O . ARG A 1 80 ? 7.395 -0.365 -9.341 1.00 93.69 80 ARG A O 1
ATOM 659 N N . THR A 1 81 ? 6.400 -0.501 -11.353 1.00 91.94 81 THR A N 1
ATOM 660 C CA . THR A 1 81 ? 7.619 -0.709 -12.137 1.00 91.94 81 THR A CA 1
ATOM 661 C C . THR A 1 81 ? 7.848 0.511 -13.012 1.00 91.94 81 THR A C 1
ATOM 663 O O . THR A 1 81 ? 6.879 1.144 -13.440 1.00 91.94 81 THR A O 1
ATOM 666 N N . GLU A 1 82 ? 9.113 0.834 -13.257 1.00 92.44 82 GLU A N 1
ATOM 667 C CA . GLU A 1 82 ? 9.510 1.876 -14.191 1.00 92.44 82 GLU A CA 1
ATOM 668 C C . GLU A 1 82 ? 8.811 1.665 -15.543 1.00 92.44 82 GLU A C 1
ATOM 670 O O . GLU A 1 82 ? 8.957 0.600 -16.153 1.00 92.44 82 GLU A O 1
ATOM 675 N N . PRO A 1 83 ? 8.005 2.635 -16.002 1.00 91.31 83 PRO A N 1
ATOM 676 C CA . PRO A 1 83 ? 7.301 2.507 -17.263 1.00 91.31 83 PRO A CA 1
ATOM 677 C C . PRO A 1 83 ? 8.292 2.591 -18.433 1.00 91.31 83 PRO A C 1
ATOM 679 O O . PRO A 1 83 ? 9.163 3.467 -18.422 1.00 91.31 83 PRO A O 1
ATOM 682 N N . PRO A 1 84 ? 8.138 1.763 -19.485 1.00 89.88 84 PRO A N 1
ATOM 683 C CA . PRO A 1 84 ? 8.891 1.928 -20.723 1.00 89.88 84 PRO A CA 1
ATOM 684 C C . PRO A 1 84 ? 8.799 3.361 -21.249 1.00 89.88 84 PRO A C 1
ATOM 686 O O . PRO A 1 84 ? 7.729 3.970 -21.199 1.00 89.88 84 PRO A O 1
ATOM 689 N N . ALA A 1 85 ? 9.898 3.881 -21.797 1.00 90.19 85 ALA A N 1
ATOM 690 C CA . ALA A 1 85 ? 9.970 5.255 -22.306 1.00 90.19 85 ALA A CA 1
ATOM 691 C C . ALA A 1 85 ? 8.947 5.559 -23.420 1.00 90.19 85 ALA A C 1
ATOM 693 O O . ALA A 1 85 ? 8.644 6.719 -23.669 1.00 90.19 85 ALA A O 1
ATOM 694 N N . SER A 1 86 ? 8.405 4.527 -24.071 1.00 90.62 86 SER A N 1
ATOM 695 C CA . SER A 1 86 ? 7.350 4.636 -25.082 1.00 90.62 86 SER A CA 1
ATOM 696 C C . SER A 1 86 ? 5.951 4.896 -24.512 1.00 90.62 86 SER A C 1
ATOM 698 O O . SER A 1 86 ? 5.049 5.239 -25.275 1.00 90.62 86 SER A O 1
ATOM 700 N N . LEU A 1 87 ? 5.733 4.712 -23.202 1.00 89.62 87 LEU A N 1
ATOM 701 C CA . LEU A 1 87 ? 4.436 4.987 -22.582 1.00 89.62 87 LEU A CA 1
ATOM 702 C C . LEU A 1 87 ? 4.184 6.497 -22.433 1.00 89.62 87 LEU A C 1
ATOM 704 O O . LEU A 1 87 ? 5.134 7.247 -22.209 1.00 89.62 87 LEU A O 1
ATOM 708 N N . PRO A 1 88 ? 2.908 6.938 -22.473 1.00 94.31 88 PRO A N 1
ATOM 709 C CA . PRO A 1 88 ? 2.545 8.348 -22.347 1.00 94.31 88 PRO A CA 1
ATOM 710 C C . PRO A 1 88 ? 3.134 9.046 -21.115 1.00 94.31 88 PRO A C 1
ATOM 712 O O . PRO A 1 88 ? 3.304 8.436 -20.053 1.00 94.31 88 PRO A O 1
ATOM 715 N N . ASP A 1 89 ? 3.312 10.364 -21.220 1.00 92.81 89 ASP A N 1
ATOM 716 C CA . ASP A 1 89 ? 3.916 11.221 -20.191 1.00 92.81 89 ASP A CA 1
ATOM 717 C C . ASP A 1 89 ? 3.292 11.081 -18.800 1.00 92.81 89 ASP A C 1
ATOM 719 O O . ASP A 1 89 ? 3.982 11.239 -17.794 1.00 92.81 89 ASP A O 1
ATOM 723 N N . GLY A 1 90 ? 2.002 10.744 -18.708 1.00 92.69 90 GLY A N 1
ATOM 724 C CA . GLY A 1 90 ? 1.337 10.495 -17.428 1.00 92.69 90 GLY A CA 1
ATOM 725 C C . GLY A 1 90 ? 1.998 9.373 -16.618 1.00 92.69 90 GLY A C 1
ATOM 726 O O . GLY A 1 90 ? 2.193 9.513 -15.409 1.00 92.69 90 GLY A O 1
ATOM 727 N N . PHE A 1 91 ? 2.416 8.287 -17.278 1.00 91.69 91 PHE A N 1
ATOM 728 C CA . PHE A 1 91 ? 3.130 7.185 -16.626 1.00 91.69 91 PHE A CA 1
ATOM 729 C C . PHE A 1 91 ? 4.514 7.634 -16.161 1.00 91.69 91 PHE A C 1
ATOM 731 O O . PHE A 1 91 ? 4.885 7.405 -15.009 1.00 91.69 91 PHE A O 1
ATOM 738 N N . GLN A 1 92 ? 5.238 8.341 -17.030 1.00 94.44 92 GLN A N 1
ATOM 739 C CA . GLN A 1 92 ? 6.567 8.873 -16.734 1.00 94.44 92 GLN A CA 1
ATOM 740 C C . GLN A 1 92 ? 6.530 9.881 -15.575 1.00 94.44 92 GLN A C 1
ATOM 742 O O . GLN A 1 92 ? 7.368 9.844 -14.677 1.00 94.44 92 GLN A O 1
ATOM 747 N N . SER A 1 93 ? 5.524 10.755 -15.547 1.00 94.62 93 SER A N 1
ATOM 748 C CA . SER A 1 93 ? 5.303 11.737 -14.483 1.00 94.62 93 SER A CA 1
ATOM 749 C C . SER A 1 93 ? 5.022 11.062 -13.140 1.00 94.62 93 SER A C 1
ATOM 751 O O . SER A 1 93 ? 5.665 11.379 -12.139 1.00 94.62 93 SER A O 1
ATOM 753 N N . ASN A 1 94 ? 4.134 10.063 -13.115 1.00 93.50 94 ASN A N 1
ATOM 754 C CA . ASN A 1 94 ? 3.855 9.294 -11.902 1.00 93.50 94 ASN A CA 1
ATOM 755 C C . ASN A 1 94 ? 5.097 8.558 -11.386 1.00 93.50 94 ASN A C 1
ATOM 757 O O . ASN A 1 94 ? 5.348 8.549 -10.181 1.00 93.50 94 ASN A O 1
ATOM 761 N N . TRP A 1 95 ? 5.905 7.996 -12.286 1.00 95.75 95 TRP A N 1
ATOM 762 C CA . TRP A 1 95 ? 7.164 7.357 -11.917 1.00 95.75 95 TRP A CA 1
ATOM 763 C C . TRP A 1 95 ? 8.179 8.345 -11.331 1.00 95.75 95 TRP A C 1
ATOM 765 O O . TRP A 1 95 ? 8.762 8.078 -10.281 1.00 95.75 95 TRP A O 1
ATOM 775 N N . LYS A 1 96 ? 8.335 9.532 -11.933 1.00 95.50 96 LYS A N 1
ATOM 776 C CA . LYS A 1 96 ? 9.192 10.602 -11.390 1.00 95.50 96 LYS A CA 1
ATOM 777 C C . LYS A 1 96 ? 8.781 10.998 -9.970 1.00 95.50 96 LYS A C 1
ATOM 779 O O . LYS A 1 96 ? 9.650 11.158 -9.115 1.00 95.50 96 LYS A O 1
ATOM 784 N N . LYS A 1 97 ? 7.474 11.090 -9.696 1.00 96.19 97 LYS A N 1
ATOM 785 C CA . LYS A 1 97 ? 6.951 11.381 -8.350 1.00 96.19 97 LYS A CA 1
ATOM 786 C C . LYS A 1 97 ? 7.296 10.293 -7.332 1.00 96.19 97 LYS A C 1
ATOM 788 O O . LYS A 1 97 ? 7.603 10.622 -6.195 1.00 96.19 97 LYS A O 1
ATOM 793 N N . LEU A 1 98 ? 7.305 9.019 -7.734 1.00 95.38 98 LEU A N 1
ATOM 794 C CA . LEU A 1 98 ? 7.744 7.902 -6.883 1.00 95.38 98 LEU A CA 1
ATOM 795 C C . LEU A 1 98 ? 9.266 7.885 -6.664 1.00 95.38 98 LEU A C 1
ATOM 797 O O . LEU A 1 98 ? 9.723 7.503 -5.584 1.00 95.38 98 LEU A O 1
ATOM 801 N N . LYS A 1 99 ? 10.060 8.266 -7.679 1.00 95.06 99 LYS A N 1
ATOM 802 C CA . LYS A 1 99 ? 11.529 8.336 -7.578 1.00 95.06 99 LYS A CA 1
ATOM 803 C C . LYS A 1 99 ? 12.005 9.451 -6.652 1.00 95.06 99 LYS A C 1
ATOM 805 O O . LYS A 1 99 ? 12.929 9.220 -5.879 1.00 95.06 99 LYS A O 1
ATOM 810 N N . ALA A 1 100 ? 11.389 10.628 -6.733 1.00 93.69 100 ALA A N 1
ATOM 811 C CA . ALA A 1 100 ? 11.761 11.820 -5.967 1.00 93.69 100 ALA A CA 1
ATOM 812 C C . ALA A 1 100 ? 10.761 12.140 -4.832 1.00 93.69 100 ALA A C 1
ATOM 814 O O . ALA A 1 100 ? 10.488 13.316 -4.606 1.00 93.69 100 ALA A O 1
ATOM 815 N N . PRO A 1 101 ? 10.215 11.103 -4.161 1.00 89.94 101 PRO A N 1
ATOM 816 C CA . PRO A 1 101 ? 8.962 11.083 -3.384 1.00 89.94 101 PRO A CA 1
ATOM 817 C C . PRO A 1 101 ? 8.256 12.440 -3.263 1.00 89.94 101 PRO A C 1
ATOM 819 O O . PRO A 1 101 ? 8.282 13.080 -2.217 1.00 89.94 101 PRO A O 1
ATOM 822 N N . SER A 1 102 ? 7.656 12.898 -4.364 1.00 96.50 102 SER A N 1
ATOM 823 C CA . SER A 1 102 ? 6.933 14.170 -4.444 1.00 96.50 102 SER A CA 1
ATOM 824 C C . SER A 1 102 ? 5.428 13.924 -4.438 1.00 96.50 102 SER A C 1
ATOM 826 O O . SER A 1 102 ? 4.981 12.784 -4.577 1.00 96.50 102 SER A O 1
ATOM 828 N N . PHE A 1 103 ? 4.633 14.981 -4.240 1.00 95.75 103 PHE A N 1
ATOM 829 C CA . PHE A 1 103 ? 3.184 14.857 -4.083 1.00 95.75 103 PHE A CA 1
ATOM 830 C C . PHE A 1 103 ? 2.545 14.008 -5.212 1.00 95.75 103 PHE A C 1
ATOM 832 O O . PHE A 1 103 ? 2.756 14.308 -6.398 1.00 95.75 103 PHE A O 1
ATOM 839 N N . PRO A 1 104 ? 1.760 12.960 -4.882 1.00 95.94 104 PRO A N 1
ATOM 840 C CA . PRO A 1 104 ? 1.200 12.669 -3.552 1.00 95.94 104 PRO A CA 1
ATOM 841 C C . PRO A 1 104 ? 2.058 11.773 -2.632 1.00 95.94 104 PRO A C 1
ATOM 843 O O . PRO A 1 104 ? 1.690 11.565 -1.484 1.00 95.94 104 PRO A O 1
ATOM 846 N N . TYR A 1 105 ? 3.207 11.253 -3.073 1.00 97.75 105 TYR A N 1
ATOM 847 C CA . TYR A 1 105 ? 4.014 10.243 -2.356 1.00 97.75 105 TYR A CA 1
ATOM 848 C C . TYR A 1 105 ? 5.010 10.809 -1.330 1.00 97.75 105 TYR A C 1
ATOM 850 O O . TYR A 1 105 ? 5.967 10.130 -0.950 1.00 97.75 105 TYR A O 1
ATOM 858 N N . ASN A 1 106 ? 4.813 12.054 -0.906 1.00 97.25 106 ASN A N 1
ATOM 859 C CA . ASN A 1 106 ? 5.710 12.794 -0.017 1.00 97.25 106 ASN A CA 1
ATOM 860 C C . ASN A 1 106 ? 5.260 12.787 1.453 1.00 97.25 106 ASN A C 1
ATOM 862 O O . ASN A 1 106 ? 5.796 13.545 2.257 1.00 97.25 106 ASN A O 1
ATOM 866 N N . GLY A 1 107 ? 4.262 11.973 1.810 1.00 98.00 107 GLY A N 1
ATOM 867 C CA . GLY A 1 107 ? 3.722 11.919 3.167 1.00 98.00 107 GLY A CA 1
ATOM 868 C C . GLY A 1 107 ? 2.877 13.133 3.562 1.00 98.00 107 GLY A C 1
ATOM 869 O O . GLY A 1 107 ? 2.612 13.313 4.749 1.00 98.00 107 GLY A O 1
ATOM 870 N N . LEU A 1 108 ? 2.445 13.965 2.611 1.00 98.38 108 LEU A N 1
ATOM 871 C CA . LEU A 1 108 ? 1.473 15.027 2.872 1.00 98.38 108 LEU A CA 1
ATOM 872 C C . LEU A 1 108 ? 0.055 14.525 2.612 1.00 98.38 108 LEU A C 1
ATOM 874 O O . LEU A 1 108 ? -0.167 13.710 1.714 1.00 98.38 108 LEU A O 1
ATOM 878 N N . ILE A 1 109 ? -0.896 15.006 3.413 1.00 98.25 109 ILE A N 1
ATOM 879 C CA . ILE A 1 109 ? -2.302 14.663 3.219 1.00 98.25 109 ILE A CA 1
ATOM 880 C C . ILE A 1 109 ? -2.869 15.294 1.944 1.00 98.25 109 ILE A C 1
ATOM 882 O O . ILE A 1 109 ? -2.539 16.424 1.584 1.00 98.25 109 ILE A O 1
ATOM 886 N N . GLU A 1 110 ? -3.784 14.579 1.302 1.00 97.00 110 GLU A N 1
ATOM 887 C CA . GLU A 1 110 ? -4.662 15.106 0.264 1.00 97.00 110 GLU A CA 1
ATOM 888 C C . GLU A 1 110 ? -6.119 14.801 0.608 1.00 97.00 110 GLU A C 1
ATOM 890 O O . GLU A 1 110 ? -6.440 13.713 1.088 1.00 97.00 110 GLU A O 1
ATOM 895 N N . SER A 1 111 ? -7.007 15.760 0.351 1.00 94.81 111 SER A N 1
ATOM 896 C CA . SER A 1 111 ? -8.448 15.571 0.510 1.00 94.81 111 SER A CA 1
ATOM 897 C C . SER A 1 111 ? -9.089 15.452 -0.864 1.00 94.81 111 SER A C 1
ATOM 899 O O . SER A 1 111 ? -8.972 16.355 -1.691 1.00 94.81 111 SER A O 1
ATOM 901 N N . GLN A 1 112 ? -9.789 14.351 -1.115 1.00 89.00 112 GLN A N 1
ATOM 902 C CA . GLN A 1 112 ? -10.499 14.121 -2.371 1.00 89.00 112 GLN A CA 1
ATOM 903 C C . GLN A 1 112 ? -11.774 13.334 -2.083 1.00 89.00 112 GLN A C 1
ATOM 905 O O . GLN A 1 112 ? -11.717 12.376 -1.333 1.00 89.00 112 GLN A O 1
ATOM 910 N N . ASN A 1 113 ? -12.916 13.687 -2.678 1.00 89.25 113 ASN A N 1
ATOM 911 C CA . ASN A 1 113 ? -14.162 12.902 -2.598 1.00 89.25 113 ASN A CA 1
ATOM 912 C C . ASN A 1 113 ? -14.622 12.550 -1.163 1.00 89.25 113 ASN A C 1
ATOM 914 O O . ASN A 1 113 ? -15.069 11.436 -0.910 1.00 89.25 113 ASN A O 1
ATOM 918 N N . GLY A 1 114 ? -14.496 13.486 -0.216 1.00 91.44 114 GLY A N 1
ATOM 919 C CA . GLY A 1 114 ? -14.936 13.273 1.171 1.00 91.44 114 GLY A CA 1
ATOM 920 C C . GLY A 1 114 ? -14.044 12.335 1.993 1.00 91.44 114 GLY A C 1
ATOM 921 O O . GLY A 1 114 ? -14.473 11.859 3.039 1.00 91.44 114 GLY A O 1
ATOM 922 N N . GLN A 1 115 ? -12.817 12.076 1.542 1.00 95.44 115 GLN A N 1
ATOM 923 C CA . GLN A 1 115 ? -11.816 11.282 2.254 1.00 95.44 115 GLN A CA 1
ATOM 924 C C . GLN A 1 115 ? -10.474 12.011 2.297 1.00 95.44 115 GLN A C 1
ATOM 926 O O . GLN A 1 115 ? -10.160 12.819 1.418 1.00 95.44 115 GLN A O 1
ATOM 931 N N . THR A 1 116 ? -9.684 11.691 3.316 1.00 98.25 116 THR A N 1
ATOM 932 C CA . THR A 1 116 ? -8.294 12.116 3.464 1.00 98.25 116 THR A CA 1
ATOM 933 C C . THR A 1 116 ? -7.381 10.943 3.138 1.00 98.25 116 THR A C 1
ATOM 935 O O . THR A 1 116 ? -7.573 9.838 3.648 1.00 98.25 116 THR A O 1
ATOM 938 N N . ARG A 1 117 ? -6.368 11.181 2.309 1.00 98.06 117 ARG A N 1
ATOM 939 C CA . ARG A 1 117 ? -5.357 10.196 1.923 1.00 98.06 117 ARG A CA 1
ATOM 940 C C . ARG A 1 117 ? -3.974 10.688 2.290 1.00 98.06 117 ARG A C 1
ATOM 942 O O . ARG A 1 117 ? -3.733 11.890 2.343 1.00 98.06 117 ARG A O 1
ATOM 949 N N . ILE A 1 118 ? -3.058 9.760 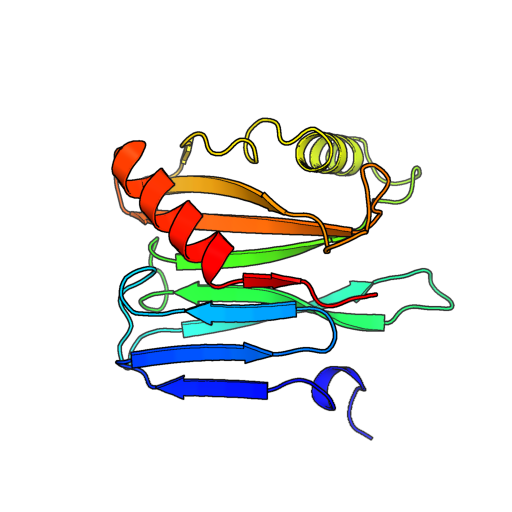2.504 1.00 98.62 118 ILE A N 1
ATOM 950 C CA . ILE A 1 118 ? -1.632 10.037 2.666 1.00 98.62 118 ILE A CA 1
ATOM 951 C C . ILE A 1 118 ? -0.853 8.904 2.002 1.00 98.62 118 ILE A C 1
ATOM 953 O O . ILE A 1 118 ? -1.207 7.734 2.159 1.00 98.62 118 ILE A O 1
ATOM 957 N N . ASN A 1 119 ? 0.203 9.242 1.263 1.00 98.31 119 ASN A N 1
ATOM 958 C CA . ASN A 1 119 ? 0.973 8.253 0.517 1.00 98.31 119 ASN A CA 1
ATOM 959 C C . ASN A 1 119 ? 2.471 8.366 0.801 1.00 98.31 119 ASN A C 1
ATOM 961 O O . ASN A 1 119 ? 2.994 9.452 1.057 1.00 98.31 119 ASN A O 1
ATOM 965 N N . ALA A 1 120 ? 3.179 7.248 0.662 1.00 98.12 120 ALA A N 1
ATOM 966 C CA . ALA A 1 120 ? 4.635 7.213 0.605 1.00 98.12 120 ALA A CA 1
ATOM 967 C C . ALA A 1 120 ? 5.126 6.294 -0.510 1.00 98.12 120 ALA A C 1
ATOM 969 O O . ALA A 1 120 ? 4.519 5.263 -0.797 1.00 98.12 120 ALA A O 1
ATOM 970 N N . ALA A 1 121 ? 6.271 6.649 -1.090 1.00 96.75 121 ALA A N 1
ATOM 971 C CA . ALA A 1 121 ? 7.056 5.737 -1.909 1.00 96.75 121 ALA A CA 1
ATOM 972 C C . ALA A 1 121 ? 8.080 5.002 -1.032 1.00 96.75 121 ALA A C 1
ATOM 974 O O . ALA A 1 121 ? 8.834 5.629 -0.289 1.00 96.75 121 ALA A O 1
ATOM 975 N N . VAL A 1 122 ? 8.131 3.679 -1.154 1.00 94.56 122 VAL A N 1
ATOM 976 C CA . VAL A 1 122 ? 9.131 2.807 -0.527 1.00 94.56 122 VAL A CA 1
ATOM 977 C C . VAL A 1 122 ? 9.886 2.072 -1.628 1.00 94.56 122 VAL A C 1
ATOM 979 O O . VAL A 1 122 ? 9.302 1.652 -2.625 1.00 94.56 122 VAL A O 1
ATOM 982 N N . GLN A 1 123 ? 11.195 1.928 -1.470 1.00 91.75 123 GLN A N 1
ATOM 983 C CA . GLN A 1 123 ? 12.034 1.147 -2.378 1.00 91.75 123 GLN A CA 1
ATOM 984 C C . GLN A 1 123 ? 12.414 -0.188 -1.722 1.00 91.75 123 GLN A C 1
ATOM 986 O O . GLN A 1 123 ? 12.479 -0.240 -0.489 1.00 91.75 123 GLN A O 1
ATOM 991 N N . PRO A 1 124 ? 12.664 -1.254 -2.502 1.00 89.00 124 PRO A N 1
ATOM 992 C CA . PRO A 1 124 ? 13.234 -2.477 -1.955 1.00 89.00 124 PRO A CA 1
ATOM 993 C C . PRO A 1 124 ? 14.541 -2.200 -1.186 1.00 89.00 124 PRO A C 1
ATOM 995 O O . PRO A 1 124 ? 15.320 -1.323 -1.578 1.00 89.00 124 PRO A O 1
ATOM 998 N N . PRO A 1 125 ? 14.824 -2.920 -0.090 1.00 85.44 125 PRO A N 1
ATOM 999 C CA . PRO A 1 125 ? 16.105 -2.810 0.597 1.00 85.44 125 PRO A CA 1
ATOM 1000 C C . PRO A 1 125 ? 17.280 -3.031 -0.367 1.00 85.44 125 PRO A C 1
ATOM 1002 O O . PRO A 1 125 ? 17.264 -3.950 -1.179 1.00 85.44 125 PRO A O 1
ATOM 1005 N N . GLY A 1 126 ? 18.303 -2.176 -0.294 1.00 84.69 126 GLY A N 1
ATOM 1006 C CA . GLY A 1 126 ? 19.517 -2.305 -1.111 1.00 84.69 126 GLY A CA 1
ATOM 1007 C C . GLY A 1 126 ? 19.397 -1.891 -2.586 1.00 84.69 126 GLY A C 1
ATOM 1008 O O . GLY A 1 126 ? 20.415 -1.854 -3.268 1.00 84.69 126 GLY A O 1
ATOM 1009 N N . SER A 1 127 ? 18.214 -1.510 -3.085 1.00 85.31 127 SER A N 1
ATOM 1010 C CA . SER A 1 127 ? 18.010 -1.195 -4.513 1.00 85.31 127 SER A CA 1
ATOM 1011 C C . SER A 1 127 ? 18.602 0.145 -4.980 1.00 85.31 127 SER A C 1
ATOM 1013 O O . SER A 1 127 ? 18.680 0.404 -6.178 1.00 85.31 127 SER A O 1
ATOM 1015 N N . GLY A 1 128 ? 18.971 1.034 -4.051 1.00 84.31 128 GLY A N 1
ATOM 1016 C CA . GLY A 1 128 ? 19.487 2.371 -4.364 1.00 84.31 128 GLY A CA 1
ATOM 1017 C C . GLY A 1 128 ? 18.482 3.290 -5.079 1.00 84.31 128 GLY A C 1
ATOM 1018 O O . GLY A 1 128 ? 17.292 2.991 -5.195 1.00 84.31 128 GLY A O 1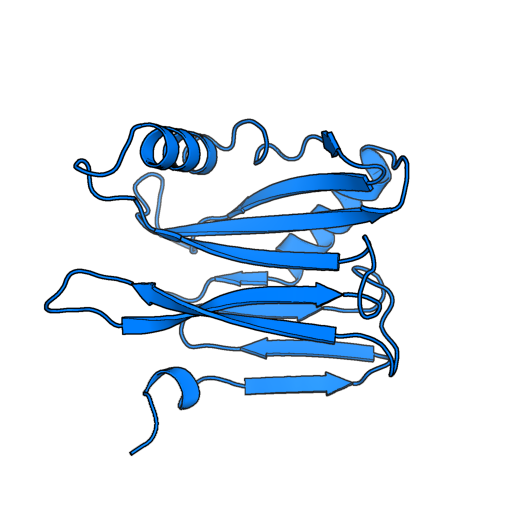
ATOM 1019 N N . ALA A 1 129 ? 18.962 4.444 -5.553 1.00 83.81 129 ALA A N 1
ATOM 1020 C CA . ALA A 1 129 ? 18.129 5.465 -6.201 1.00 83.81 129 ALA A CA 1
ATOM 1021 C C . ALA A 1 129 ? 17.579 5.031 -7.578 1.00 83.81 129 ALA A C 1
ATOM 1023 O O . ALA A 1 129 ? 16.489 5.463 -7.975 1.00 83.81 129 ALA A O 1
ATOM 1024 N N . ASP A 1 130 ? 18.295 4.142 -8.270 1.00 86.00 130 ASP A N 1
ATOM 1025 C CA . ASP A 1 130 ? 17.979 3.664 -9.624 1.00 86.00 130 ASP A CA 1
ATOM 1026 C C . ASP A 1 130 ? 17.085 2.420 -9.653 1.00 86.00 130 ASP A C 1
ATOM 1028 O O . ASP A 1 130 ? 16.884 1.812 -10.704 1.00 86.00 130 ASP A O 1
ATOM 1032 N N . ALA A 1 131 ? 16.497 2.073 -8.507 1.00 89.56 131 ALA A N 1
ATOM 1033 C CA . ALA A 1 131 ? 15.509 1.016 -8.394 1.00 89.56 131 ALA A CA 1
ATOM 1034 C C . ALA A 1 131 ? 14.393 1.174 -9.435 1.00 89.56 131 ALA A C 1
ATOM 1036 O O . ALA A 1 131 ? 13.668 2.176 -9.444 1.00 89.56 131 ALA A O 1
ATOM 1037 N N . ARG A 1 132 ? 14.224 0.145 -10.271 1.00 91.44 132 ARG A N 1
ATOM 1038 C CA . ARG A 1 132 ? 13.154 0.059 -11.278 1.00 91.44 132 ARG A CA 1
ATOM 1039 C C . ARG A 1 132 ? 11.823 -0.392 -10.698 1.00 91.44 132 ARG A C 1
ATOM 1041 O O . ARG A 1 132 ? 10.820 -0.429 -11.408 1.00 91.44 132 ARG A O 1
ATOM 1048 N N . VAL A 1 133 ? 11.800 -0.716 -9.411 1.00 92.75 133 VAL A N 1
ATOM 1049 C CA . VAL A 1 133 ? 10.604 -1.081 -8.663 1.00 92.75 133 VAL A CA 1
ATOM 1050 C C . VAL A 1 133 ? 10.497 -0.208 -7.430 1.00 92.75 133 VAL A C 1
ATOM 1052 O O . VAL A 1 133 ? 11.468 0.019 -6.711 1.00 92.75 133 VAL A O 1
ATOM 1055 N N . ARG A 1 134 ? 9.285 0.289 -7.198 1.00 95.06 134 ARG A N 1
ATOM 1056 C CA . ARG A 1 134 ? 8.908 1.055 -6.013 1.00 95.06 134 ARG A CA 1
ATOM 1057 C C . ARG A 1 134 ? 7.523 0.624 -5.559 1.00 95.06 134 ARG A C 1
ATOM 1059 O O . ARG A 1 134 ? 6.682 0.244 -6.371 1.00 95.06 134 ARG A O 1
ATOM 1066 N N . TYR A 1 135 ? 7.281 0.710 -4.266 1.00 96.94 135 TYR A N 1
ATOM 1067 C CA . TYR A 1 135 ? 5.999 0.431 -3.647 1.00 96.94 135 TYR A CA 1
ATOM 1068 C C . TYR A 1 135 ? 5.347 1.745 -3.237 1.00 96.94 135 TYR A C 1
ATOM 1070 O O . TYR A 1 135 ? 5.972 2.571 -2.577 1.00 96.94 135 TYR A O 1
ATOM 1078 N N . ALA A 1 136 ? 4.100 1.949 -3.649 1.00 98.12 136 ALA A N 1
ATOM 1079 C CA . ALA A 1 136 ? 3.263 3.028 -3.150 1.00 98.12 136 ALA A CA 1
ATOM 1080 C C . ALA A 1 136 ? 2.430 2.486 -1.988 1.00 98.12 136 ALA A C 1
ATOM 1082 O O . ALA A 1 136 ? 1.629 1.569 -2.177 1.00 98.12 136 ALA A O 1
ATOM 1083 N N . LEU A 1 137 ? 2.657 3.032 -0.800 1.00 98.62 137 LEU A N 1
ATOM 1084 C CA . LEU A 1 137 ? 1.884 2.751 0.403 1.00 98.62 137 LEU A CA 1
ATOM 1085 C C . LEU A 1 137 ? 0.880 3.881 0.580 1.00 98.62 137 LEU A C 1
ATOM 1087 O O . LEU A 1 137 ? 1.264 5.047 0.483 1.00 98.62 137 LEU A O 1
ATOM 1091 N N . GLU A 1 138 ? -0.370 3.545 0.872 1.00 98.56 138 GLU A N 1
ATOM 1092 C CA . GLU A 1 138 ? -1.426 4.535 1.073 1.00 98.56 138 GLU A CA 1
ATOM 1093 C C . GLU A 1 138 ? -2.323 4.154 2.244 1.00 98.56 138 GLU A C 1
ATOM 1095 O O . GLU A 1 138 ? -2.686 2.989 2.425 1.00 98.56 138 GLU A O 1
ATOM 1100 N N . VAL A 1 139 ? -2.694 5.174 3.013 1.00 98.56 139 VAL A N 1
ATOM 1101 C CA . VAL A 1 139 ? -3.767 5.111 4.000 1.00 98.56 139 VAL A CA 1
ATOM 1102 C C . VAL A 1 139 ? -4.848 6.084 3.562 1.00 98.56 139 VAL A C 1
ATOM 1104 O O . VAL A 1 139 ? -4.565 7.266 3.349 1.00 98.56 139 VAL A O 1
ATOM 1107 N N . THR A 1 140 ? -6.079 5.592 3.491 1.00 97.94 140 THR A N 1
ATOM 1108 C CA . THR A 1 140 ? -7.268 6.381 3.177 1.00 97.94 140 THR A CA 1
ATOM 1109 C C . THR A 1 140 ? -8.250 6.274 4.325 1.00 97.94 140 THR A C 1
ATOM 1111 O O . THR A 1 140 ? -8.500 5.184 4.845 1.00 97.94 140 THR A O 1
ATOM 1114 N N . MET A 1 141 ? -8.777 7.422 4.736 1.00 97.62 141 MET A N 1
ATOM 1115 C CA . MET A 1 141 ? -9.765 7.534 5.797 1.00 97.62 141 MET A CA 1
ATOM 1116 C C . MET A 1 141 ? -10.910 8.444 5.377 1.00 97.62 141 MET A C 1
ATOM 1118 O O . MET A 1 141 ? -10.707 9.483 4.749 1.00 97.62 141 MET A O 1
ATOM 1122 N N . GLU A 1 142 ? -12.113 8.080 5.792 1.00 96.12 142 GLU A N 1
ATOM 1123 C CA . GLU A 1 142 ? -13.317 8.867 5.595 1.00 96.12 142 GLU A CA 1
ATOM 1124 C C . GLU A 1 142 ? -13.235 10.215 6.330 1.00 96.12 142 GLU A C 1
ATOM 1126 O O . GLU A 1 142 ? -12.699 10.328 7.439 1.00 96.12 142 GLU A O 1
ATOM 1131 N N . GLY A 1 143 ? -13.791 11.251 5.704 1.00 95.88 143 GLY A N 1
ATOM 1132 C CA . GLY A 1 143 ? -13.871 12.593 6.257 1.00 95.88 143 GLY A CA 1
ATOM 1133 C C . GLY A 1 143 ? -12.539 13.341 6.268 1.00 95.88 143 GLY A C 1
ATOM 1134 O O . GLY A 1 143 ? -11.568 12.989 5.592 1.00 95.88 143 GLY A O 1
ATOM 1135 N N . VAL A 1 144 ? -12.520 14.426 7.041 1.00 96.56 144 VAL A N 1
ATOM 1136 C CA . VAL A 1 144 ? -11.341 15.273 7.237 1.00 96.56 144 VAL A CA 1
ATOM 1137 C C . VAL A 1 144 ? -10.503 14.706 8.375 1.00 96.56 144 VAL A C 1
ATOM 1139 O O . VAL A 1 144 ? -10.968 14.621 9.509 1.00 96.56 144 VAL A O 1
ATOM 1142 N N . GLN A 1 145 ? -9.257 14.351 8.074 1.00 97.81 145 GLN A N 1
ATOM 1143 C CA . GLN A 1 145 ? -8.283 13.875 9.051 1.00 97.81 145 GLN A CA 1
ATOM 1144 C C . GLN A 1 145 ? -7.130 14.866 9.198 1.00 97.81 145 GLN A C 1
ATOM 1146 O O . GLN A 1 145 ? -6.787 15.605 8.276 1.00 97.81 145 GLN A O 1
ATOM 1151 N N . THR A 1 146 ? -6.496 14.867 10.370 1.00 98.12 146 THR A N 1
ATOM 1152 C CA . THR A 1 146 ? -5.304 15.692 10.602 1.00 98.12 146 THR A CA 1
ATOM 1153 C C . THR A 1 146 ? -4.059 15.041 9.999 1.00 98.12 146 THR A C 1
ATOM 1155 O O . THR A 1 146 ? -3.952 13.813 9.939 1.00 98.12 146 THR A O 1
ATOM 1158 N N . GLN A 1 147 ? -3.066 15.858 9.637 1.00 98.44 147 GLN A N 1
ATOM 1159 C CA . GLN A 1 147 ? -1.751 15.373 9.204 1.00 98.44 147 GLN A CA 1
ATOM 1160 C C . GLN A 1 147 ? -1.121 14.442 10.251 1.00 98.44 147 GLN A C 1
ATOM 1162 O O . GLN A 1 147 ? -0.585 13.402 9.889 1.00 98.44 147 GLN A O 1
ATOM 1167 N N . ALA A 1 148 ? -1.227 14.767 11.544 1.00 98.56 148 ALA A N 1
ATOM 1168 C CA . ALA A 1 148 ? -0.660 13.952 12.618 1.00 98.56 148 ALA A CA 1
ATOM 1169 C C . ALA A 1 148 ? -1.284 12.545 12.677 1.00 98.56 148 ALA A C 1
ATOM 1171 O O . ALA A 1 148 ? -0.559 11.551 12.768 1.00 98.56 148 ALA A O 1
ATOM 1172 N N . THR A 1 149 ? -2.614 12.448 12.570 1.00 97.94 149 THR A N 1
ATOM 1173 C CA . THR A 1 149 ? -3.334 11.164 12.530 1.00 97.94 149 THR A CA 1
ATOM 1174 C C . THR A 1 149 ? -2.900 10.326 11.328 1.00 97.94 149 THR A C 1
ATOM 1176 O O . THR A 1 149 ? -2.548 9.154 11.481 1.00 97.94 149 THR A O 1
ATOM 1179 N N . MET A 1 150 ? -2.889 10.932 10.139 1.00 98.50 150 MET A N 1
ATOM 1180 C CA . MET A 1 150 ? -2.564 10.236 8.894 1.00 98.50 150 MET A CA 1
ATOM 1181 C C . MET A 1 150 ? -1.089 9.821 8.839 1.00 98.50 150 MET A C 1
ATOM 1183 O O . MET A 1 150 ? -0.795 8.676 8.506 1.00 98.50 150 MET A O 1
ATOM 1187 N N . SER A 1 151 ? -0.162 10.693 9.252 1.00 98.62 151 SER A N 1
ATOM 1188 C CA . SER A 1 151 ? 1.267 10.372 9.362 1.00 98.62 151 SER A CA 1
ATOM 1189 C C . SER A 1 151 ? 1.510 9.198 10.303 1.00 98.62 151 SER A C 1
ATOM 1191 O O . SER A 1 151 ? 2.256 8.291 9.950 1.00 98.62 151 SER A O 1
ATOM 1193 N N . ARG A 1 152 ? 0.848 9.155 11.467 1.00 98.50 152 ARG A N 1
ATOM 1194 C CA . ARG A 1 152 ? 0.988 8.029 12.401 1.00 98.50 152 ARG A CA 1
ATOM 1195 C C . ARG A 1 152 ? 0.561 6.705 11.764 1.00 98.50 152 ARG A C 1
ATOM 1197 O O . ARG A 1 152 ? 1.271 5.714 11.902 1.00 98.50 152 ARG A O 1
ATOM 1204 N N . LYS A 1 153 ? -0.573 6.679 11.058 1.00 98.50 153 LYS A N 1
ATOM 1205 C CA . LYS A 1 153 ? -1.032 5.472 10.350 1.00 98.50 153 LYS A CA 1
ATOM 1206 C C . LYS A 1 153 ? -0.115 5.095 9.187 1.00 98.50 153 LYS A C 1
ATOM 1208 O O . LYS A 1 153 ? 0.157 3.916 9.000 1.00 98.50 153 LYS A O 1
ATOM 1213 N N . LEU A 1 154 ? 0.398 6.070 8.439 1.00 98.69 154 LEU A N 1
ATOM 1214 C CA . LEU A 1 154 ? 1.359 5.814 7.367 1.00 98.69 154 LEU A CA 1
ATOM 1215 C C . LEU A 1 154 ? 2.656 5.198 7.902 1.00 98.69 154 LEU A C 1
ATOM 1217 O O . LEU A 1 154 ? 3.171 4.258 7.304 1.00 98.69 154 LEU A O 1
ATOM 1221 N N . GLU A 1 155 ? 3.166 5.686 9.033 1.00 98.50 155 GLU A N 1
ATOM 1222 C CA . GLU A 1 155 ? 4.333 5.085 9.679 1.00 98.50 155 GLU A CA 1
ATOM 1223 C C . GLU A 1 155 ? 4.041 3.657 10.142 1.00 98.50 155 GLU A C 1
ATOM 1225 O O . GLU A 1 155 ? 4.843 2.765 9.877 1.00 98.50 155 GLU A O 1
ATOM 1230 N N . LEU A 1 156 ? 2.874 3.389 10.735 1.00 98.38 156 LEU A N 1
ATOM 1231 C CA . LEU A 1 156 ? 2.465 2.014 11.049 1.00 98.38 156 LEU A CA 1
ATOM 1232 C C . LEU A 1 156 ? 2.427 1.127 9.794 1.00 98.38 156 LEU A C 1
ATOM 1234 O O . LEU A 1 156 ? 2.881 -0.016 9.842 1.00 98.38 156 LEU A O 1
ATOM 1238 N N . LEU A 1 157 ? 1.944 1.648 8.661 1.00 98.69 157 LEU A N 1
ATOM 1239 C CA . LEU A 1 157 ? 1.862 0.891 7.412 1.00 98.69 157 LEU A CA 1
ATOM 1240 C C . LEU A 1 157 ? 3.260 0.567 6.879 1.00 98.69 157 LEU A C 1
ATOM 1242 O O . LEU A 1 157 ? 3.504 -0.564 6.475 1.00 98.69 157 LEU A O 1
ATOM 1246 N N . LYS A 1 158 ? 4.193 1.525 6.943 1.00 98.00 158 LYS A N 1
ATOM 1247 C CA . LYS A 1 158 ? 5.601 1.303 6.583 1.00 98.00 158 LYS A CA 1
ATOM 1248 C C . LYS A 1 158 ? 6.254 0.224 7.444 1.00 98.00 158 LYS A C 1
ATOM 1250 O O . LYS A 1 158 ? 6.951 -0.617 6.899 1.00 98.00 158 LYS A O 1
ATOM 1255 N N . HIS A 1 159 ? 6.012 0.223 8.757 1.00 97.81 159 HIS A N 1
ATOM 1256 C CA . HIS A 1 159 ? 6.560 -0.796 9.664 1.00 97.81 159 HIS A CA 1
ATOM 1257 C C . HIS A 1 159 ? 5.935 -2.179 9.462 1.00 97.81 159 HIS A C 1
ATOM 1259 O O . HIS A 1 159 ? 6.551 -3.185 9.800 1.00 97.81 159 HIS A O 1
ATOM 1265 N N . SER A 1 160 ? 4.715 -2.233 8.927 1.00 97.75 160 SER A N 1
ATOM 1266 C CA . SER A 1 160 ? 4.000 -3.490 8.705 1.00 97.75 160 SER A CA 1
ATOM 1267 C C . SER A 1 160 ? 4.175 -4.045 7.286 1.00 97.75 160 SER A C 1
ATOM 1269 O O . SER A 1 160 ? 3.623 -5.097 6.965 1.00 97.75 160 SER A O 1
ATOM 1271 N N . PHE A 1 161 ? 4.932 -3.344 6.439 1.00 98.38 161 PHE A N 1
ATOM 1272 C CA . PHE A 1 161 ? 5.249 -3.712 5.065 1.00 98.38 161 PHE A CA 1
ATOM 1273 C C . PHE A 1 161 ? 6.732 -4.066 4.939 1.00 98.38 161 PHE A C 1
ATOM 1275 O O . PHE A 1 161 ? 7.594 -3.340 5.427 1.00 98.38 161 PHE A O 1
ATOM 1282 N N . THR A 1 162 ? 7.039 -5.142 4.218 1.00 97.19 162 THR A N 1
ATOM 1283 C CA . THR A 1 162 ? 8.416 -5.492 3.852 1.00 97.19 162 THR A CA 1
ATOM 1284 C C . THR A 1 162 ? 8.481 -5.826 2.371 1.00 97.19 162 THR A C 1
ATOM 1286 O O . THR A 1 162 ? 7.832 -6.760 1.910 1.00 97.19 162 THR A O 1
ATOM 1289 N N . ALA A 1 163 ? 9.279 -5.076 1.612 1.00 94.69 163 ALA A N 1
ATOM 1290 C CA . ALA A 1 163 ? 9.638 -5.463 0.254 1.00 94.69 163 ALA A CA 1
ATOM 1291 C C . ALA A 1 163 ? 10.664 -6.601 0.308 1.00 94.69 163 ALA A C 1
ATOM 1293 O O . ALA A 1 163 ? 11.704 -6.465 0.955 1.00 94.69 163 ALA A O 1
ATOM 1294 N N . LEU A 1 164 ? 10.372 -7.697 -0.384 1.00 88.88 164 LEU A N 1
ATOM 1295 C CA . LEU A 1 164 ? 11.308 -8.793 -0.603 1.00 88.88 164 LEU A CA 1
ATOM 1296 C C . LEU A 1 164 ? 12.114 -8.506 -1.881 1.00 88.88 164 LEU A C 1
ATOM 1298 O O . LEU A 1 164 ? 11.737 -7.642 -2.681 1.00 88.88 164 LEU A O 1
ATOM 1302 N N . GLY A 1 165 ? 13.268 -9.161 -2.020 1.00 69.81 165 GLY A N 1
ATOM 1303 C CA . GLY A 1 165 ? 14.172 -8.970 -3.160 1.00 69.81 165 GLY A CA 1
ATOM 1304 C C . GLY A 1 165 ? 13.514 -9.259 -4.515 1.00 69.81 165 GLY A C 1
ATOM 1305 O O . GLY A 1 165 ? 12.445 -9.864 -4.579 1.00 69.81 165 GLY A O 1
ATOM 1306 N N . GLU A 1 166 ? 14.151 -8.788 -5.590 1.00 58.00 166 GLU A N 1
ATOM 1307 C CA . GLU A 1 166 ? 13.763 -9.128 -6.971 1.00 58.00 166 GLU A CA 1
ATOM 1308 C C . GLU A 1 166 ? 14.211 -10.534 -7.381 1.00 58.00 166 GLU A C 1
ATOM 1310 O O . GLU A 1 166 ? 15.320 -10.949 -6.968 1.00 58.00 166 GLU A O 1
#

Foldseek 3Di:
DDAPFVVFWDWDDDQQAWTWTTTQWKIFIDGCLLPGGHPQKDWDWDWDWDDDPVDTHIYTQKIKIHNHPPFQFIKMKGKDFADPPPDDVVSVVVVVCLLVVHPQQVLDWDDDDQKIKHWHKDAAPPCPSPGRIIMIIMGIHGHDDDSVSRSVSSVVRVVRMHTDDD